Protein AF-A0A4S2GSA8-F1 (afdb_monomer_lite)

pLDDT: mean 78.9, std 12.92, range [35.53, 89.69]

Structure (mmCIF, N/CA/C/O backbone):
data_AF-A0A4S2GSA8-F1
#
_entry.id   AF-A0A4S2GSA8-F1
#
loop_
_atom_site.group_PDB
_atom_site.id
_atom_site.type_symbol
_atom_site.label_atom_id
_atom_site.label_alt_id
_atom_site.label_comp_id
_atom_site.label_asym_id
_atom_site.label_entity_id
_atom_site.label_seq_id
_atom_site.pdbx_PDB_ins_code
_atom_site.Cartn_x
_atom_site.Cartn_y
_atom_site.Cartn_z
_atom_site.occupancy
_atom_site.B_iso_or_equiv
_atom_site.auth_seq_id
_atom_site.auth_comp_id
_atom_site.auth_asym_id
_atom_site.auth_atom_id
_atom_site.pdbx_PDB_model_num
ATOM 1 N N . MET A 1 1 ? -13.904 -13.967 -14.870 1.00 35.53 1 MET A N 1
ATOM 2 C CA . MET A 1 1 ? -14.245 -12.531 -14.829 1.00 35.53 1 MET A CA 1
ATOM 3 C C . MET A 1 1 ? -13.722 -12.013 -13.503 1.00 35.53 1 MET A C 1
ATOM 5 O O . MET A 1 1 ? -14.293 -12.347 -12.477 1.00 35.53 1 MET A O 1
ATOM 9 N N . THR A 1 2 ? -12.565 -11.355 -13.482 1.00 47.34 2 THR A N 1
ATOM 10 C CA . THR A 1 2 ? -12.057 -10.746 -12.248 1.00 47.34 2 THR A CA 1
ATOM 11 C C . THR A 1 2 ? -12.830 -9.453 -12.026 1.00 47.34 2 THR A C 1
ATOM 13 O O . THR A 1 2 ? -12.574 -8.439 -12.669 1.00 47.34 2 THR A O 1
ATOM 16 N N . GLU A 1 3 ? -13.840 -9.535 -11.162 1.00 61.81 3 GLU A N 1
ATOM 17 C CA . GLU A 1 3 ? -14.644 -8.416 -10.669 1.00 61.81 3 GLU A CA 1
ATOM 18 C C . GLU A 1 3 ? -13.736 -7.506 -9.827 1.00 61.81 3 GLU A C 1
ATOM 20 O O . GLU A 1 3 ? -13.711 -7.554 -8.597 1.00 61.81 3 GLU A O 1
ATOM 25 N N . HIS A 1 4 ? -12.875 -6.733 -10.486 1.00 67.62 4 HIS A N 1
ATOM 26 C CA . HIS A 1 4 ? -12.092 -5.729 -9.791 1.00 67.62 4 HIS A CA 1
ATOM 27 C C . HIS A 1 4 ? -13.059 -4.689 -9.242 1.00 67.62 4 HIS A C 1
ATOM 29 O O . HIS A 1 4 ? -13.859 -4.122 -9.9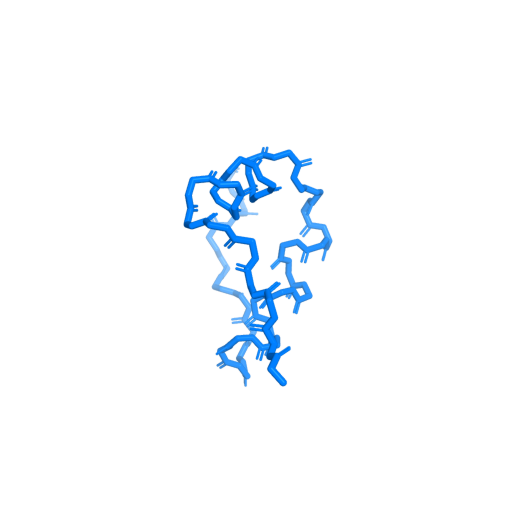87 1.00 67.62 4 HIS A O 1
ATOM 35 N N . ALA A 1 5 ? -12.954 -4.421 -7.939 1.00 70.00 5 ALA A N 1
ATOM 36 C CA . ALA A 1 5 ? -13.704 -3.346 -7.317 1.00 70.00 5 ALA A CA 1
ATOM 37 C C . ALA A 1 5 ? -13.539 -2.056 -8.147 1.00 70.00 5 ALA A C 1
ATOM 39 O O . ALA A 1 5 ? -12.434 -1.787 -8.646 1.00 70.00 5 ALA A O 1
ATOM 40 N N . PRO A 1 6 ? -14.611 -1.261 -8.307 1.00 84.62 6 PRO A N 1
ATOM 41 C CA . PRO A 1 6 ? -14.563 -0.042 -9.100 1.00 84.62 6 PRO A CA 1
ATOM 42 C C . PRO A 1 6 ? -13.416 0.850 -8.609 1.00 84.62 6 PRO A C 1
ATOM 44 O O . PRO A 1 6 ? -13.109 0.876 -7.416 1.00 84.62 6 PRO A O 1
ATOM 47 N N . ILE A 1 7 ? -12.767 1.576 -9.525 1.00 84.56 7 ILE A N 1
ATOM 48 C CA . ILE A 1 7 ? -11.560 2.379 -9.237 1.00 84.56 7 ILE A CA 1
ATOM 49 C C . ILE A 1 7 ? -11.679 3.216 -7.941 1.00 84.56 7 ILE A C 1
ATOM 51 O O . ILE A 1 7 ? -10.738 3.188 -7.144 1.00 84.56 7 ILE A O 1
ATOM 55 N N . PRO A 1 8 ? -12.821 3.873 -7.636 1.00 85.94 8 PRO A N 1
ATOM 56 C CA . PRO A 1 8 ? -12.997 4.590 -6.371 1.00 85.94 8 PRO A CA 1
ATOM 57 C C . PRO A 1 8 ? -12.867 3.713 -5.116 1.00 85.94 8 PRO A C 1
ATOM 59 O O . PRO A 1 8 ? -12.272 4.141 -4.130 1.00 85.94 8 PRO A O 1
ATOM 62 N N . ALA A 1 9 ? -13.370 2.477 -5.147 1.00 84.31 9 ALA A N 1
ATOM 63 C CA . ALA A 1 9 ? -13.276 1.541 -4.027 1.00 84.31 9 ALA A CA 1
ATOM 64 C C . ALA A 1 9 ? -11.832 1.063 -3.806 1.00 84.31 9 ALA A C 1
ATOM 66 O O . ALA A 1 9 ? -11.385 0.963 -2.664 1.00 84.31 9 ALA A O 1
ATOM 67 N N . ARG A 1 10 ? -11.067 0.849 -4.887 1.00 84.50 10 ARG A N 1
ATOM 68 C CA . ARG A 1 10 ? -9.630 0.525 -4.795 1.00 84.50 10 ARG A CA 1
ATOM 69 C C . ARG A 1 10 ? -8.831 1.679 -4.187 1.00 84.50 10 ARG A C 1
ATOM 71 O O . ARG A 1 10 ? -7.975 1.445 -3.342 1.00 84.50 10 ARG A O 1
ATOM 78 N N . LEU A 1 11 ? -9.145 2.921 -4.564 1.00 86.88 11 LEU A N 1
ATOM 79 C CA . LEU A 1 11 ? -8.524 4.115 -3.979 1.00 86.88 11 LEU A CA 1
ATOM 80 C C . LEU A 1 11 ? -8.866 4.281 -2.492 1.00 86.88 11 LEU A C 1
ATOM 82 O O . LEU A 1 11 ? -7.996 4.650 -1.706 1.00 86.88 11 LEU A O 1
ATOM 86 N N . ALA A 1 12 ? -10.108 3.999 -2.095 1.00 88.19 12 ALA A N 1
ATOM 87 C CA . ALA A 1 12 ? -10.509 4.029 -0.691 1.00 88.19 12 ALA A CA 1
ATOM 88 C C . ALA A 1 12 ? -9.762 2.968 0.135 1.00 88.19 12 ALA A C 1
ATOM 90 O O . ALA A 1 12 ? -9.237 3.292 1.197 1.00 88.19 12 ALA A O 1
ATOM 91 N N . ALA A 1 13 ? -9.640 1.743 -0.389 1.00 86.88 13 ALA A N 1
ATOM 92 C CA . ALA A 1 13 ? -8.895 0.661 0.252 1.00 86.88 13 ALA A CA 1
ATOM 93 C C . ALA A 1 13 ? -7.396 0.977 0.387 1.00 86.88 13 ALA A C 1
ATOM 95 O O . ALA A 1 13 ? -6.805 0.702 1.424 1.00 86.88 13 ALA A O 1
ATOM 96 N N . LEU A 1 14 ? -6.786 1.617 -0.617 1.00 87.88 14 LEU A N 1
ATOM 97 C CA . LEU A 1 14 ? -5.394 2.077 -0.543 1.00 87.88 14 LEU A CA 1
ATOM 98 C C . LEU A 1 14 ? -5.167 3.095 0.583 1.00 87.88 14 LEU A C 1
ATOM 100 O O . LEU A 1 14 ? -4.122 3.071 1.226 1.00 87.88 14 LEU A O 1
ATOM 104 N N . LYS A 1 15 ? -6.135 3.985 0.835 1.00 84.69 15 LYS A N 1
ATOM 105 C CA . LYS A 1 15 ? -6.034 4.988 1.908 1.00 84.69 15 LYS A CA 1
ATOM 106 C C . LYS A 1 15 ? -6.140 4.388 3.308 1.00 84.69 15 LYS A C 1
ATOM 108 O O . LYS A 1 15 ? -5.604 4.973 4.243 1.00 84.69 15 LYS A O 1
ATOM 113 N N . THR A 1 16 ? -6.855 3.276 3.460 1.00 89.69 16 THR A N 1
ATOM 114 C CA . THR A 1 16 ? -7.050 2.600 4.752 1.00 89.69 16 THR A CA 1
ATOM 115 C C . THR A 1 16 ? -6.108 1.416 4.961 1.00 89.69 16 THR A C 1
ATOM 117 O O . THR A 1 16 ? -6.037 0.888 6.069 1.00 89.69 16 THR A O 1
ATOM 120 N N . ALA A 1 17 ? -5.388 0.996 3.919 1.00 87.94 17 ALA A N 1
ATOM 121 C CA . ALA A 1 17 ? -4.438 -0.100 3.978 1.00 87.94 17 ALA A CA 1
ATOM 122 C C . ALA A 1 17 ? -3.273 0.212 4.920 1.00 87.94 17 ALA A C 1
ATOM 124 O O . ALA A 1 17 ? -2.777 1.338 5.015 1.00 87.94 17 ALA A O 1
ATOM 125 N N . THR A 1 18 ? -2.804 -0.825 5.604 1.00 87.38 18 THR A N 1
ATOM 126 C CA . THR A 1 18 ? -1.642 -0.717 6.475 1.00 87.38 18 THR A CA 1
ATOM 127 C C . THR A 1 18 ? -0.358 -0.604 5.645 1.00 87.38 18 THR A C 1
ATOM 129 O O . THR A 1 18 ? -0.270 -1.082 4.513 1.00 87.38 18 THR A O 1
ATOM 132 N N . THR A 1 19 ? 0.690 -0.003 6.208 1.00 84.50 19 THR A N 1
ATOM 133 C CA 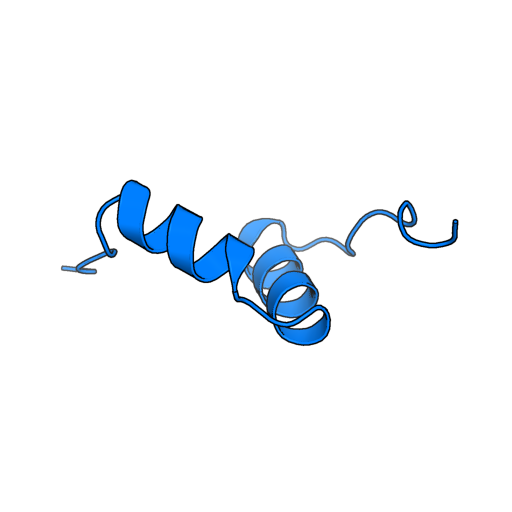. THR A 1 19 ? 2.011 0.064 5.564 1.00 84.50 19 THR A CA 1
ATOM 134 C C . THR A 1 19 ? 2.545 -1.299 5.076 1.00 84.50 19 THR A C 1
ATOM 136 O O . THR A 1 19 ? 3.088 -1.336 3.970 1.00 84.50 19 THR A O 1
ATOM 139 N N . PRO A 1 20 ? 2.445 -2.421 5.827 1.00 86.81 20 PRO A N 1
ATOM 140 C CA . PRO A 1 20 ? 2.865 -3.725 5.309 1.00 86.81 20 PRO A CA 1
ATOM 141 C C . PRO A 1 20 ? 2.005 -4.226 4.137 1.00 86.81 20 PRO A C 1
ATOM 143 O O . PRO A 1 20 ? 2.584 -4.754 3.186 1.00 86.81 20 PRO A O 1
ATOM 146 N N . ASP A 1 21 ? 0.686 -3.996 4.140 1.00 87.50 21 ASP A N 1
ATOM 147 C CA . ASP A 1 21 ? -0.188 -4.335 3.002 1.00 87.50 21 ASP A CA 1
ATOM 148 C C . ASP A 1 21 ? 0.191 -3.555 1.741 1.00 87.50 21 ASP A C 1
ATOM 150 O O . ASP A 1 21 ? 0.309 -4.128 0.658 1.00 87.50 21 ASP A O 1
ATOM 154 N N . LEU A 1 22 ? 0.461 -2.254 1.879 1.00 86.94 22 LEU A N 1
ATOM 155 C CA . LEU A 1 22 ? 0.887 -1.408 0.762 1.00 86.94 22 LEU A CA 1
ATOM 156 C C . LEU A 1 22 ? 2.212 -1.887 0.152 1.00 86.94 22 LEU A C 1
ATOM 158 O O 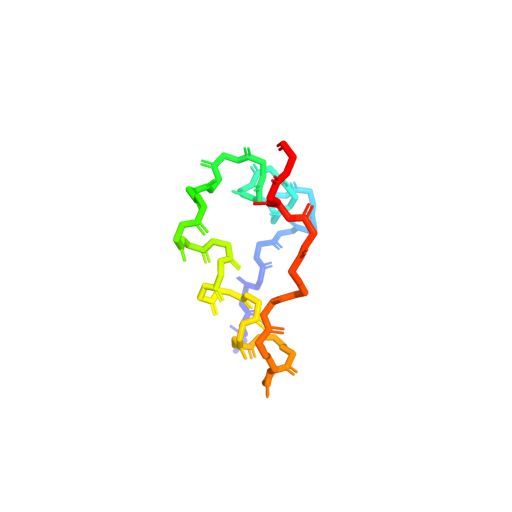. LEU A 1 22 ? 2.360 -1.893 -1.068 1.00 86.94 22 LEU A O 1
ATOM 162 N N . LYS A 1 23 ? 3.167 -2.339 0.977 1.00 85.88 23 LYS A N 1
ATOM 163 C CA . LYS A 1 23 ? 4.437 -2.911 0.493 1.00 85.88 23 LYS A CA 1
ATOM 164 C C . LYS A 1 23 ? 4.236 -4.238 -0.241 1.00 85.88 23 LYS A C 1
ATOM 166 O O . LYS A 1 23 ? 4.936 -4.496 -1.217 1.00 85.88 23 LYS A O 1
ATOM 171 N N . ALA A 1 24 ? 3.317 -5.081 0.231 1.00 87.75 24 ALA A N 1
ATOM 172 C CA . ALA A 1 24 ? 2.986 -6.337 -0.435 1.00 87.75 24 ALA A CA 1
ATOM 173 C C . ALA A 1 24 ? 2.314 -6.082 -1.791 1.00 87.75 24 ALA A C 1
ATOM 175 O O . ALA A 1 24 ? 2.764 -6.620 -2.798 1.00 87.75 24 ALA A O 1
ATOM 176 N N . GLN A 1 25 ? 1.322 -5.190 -1.825 1.00 85.88 25 GLN A N 1
ATOM 177 C CA . GLN A 1 25 ? 0.627 -4.810 -3.053 1.00 85.88 25 GLN A CA 1
ATOM 178 C C . GLN A 1 25 ? 1.557 -4.118 -4.059 1.00 85.88 25 GLN A C 1
ATOM 180 O O . GLN A 1 25 ? 1.424 -4.329 -5.258 1.00 85.88 25 GLN A O 1
ATOM 185 N N . TRP A 1 26 ? 2.533 -3.335 -3.592 1.00 87.56 26 TRP A N 1
ATOM 186 C CA . TRP A 1 26 ? 3.553 -2.760 -4.467 1.00 87.56 26 TRP A CA 1
ATOM 187 C C . TRP A 1 26 ? 4.382 -3.841 -5.167 1.00 87.56 26 TRP A C 1
ATOM 189 O O . TRP A 1 26 ? 4.545 -3.786 -6.381 1.00 87.56 26 TRP A O 1
ATOM 199 N N . ARG A 1 27 ? 4.879 -4.837 -4.424 1.00 89.25 27 ARG A N 1
ATOM 200 C CA . ARG A 1 27 ? 5.642 -5.944 -5.021 1.00 89.25 27 ARG A CA 1
ATOM 201 C C . ARG A 1 27 ? 4.800 -6.754 -6.001 1.00 89.25 27 ARG A C 1
ATOM 203 O O . ARG A 1 27 ? 5.298 -7.087 -7.059 1.00 89.25 27 ARG A O 1
ATOM 210 N N . ASP A 1 28 ? 3.536 -7.011 -5.682 1.00 88.69 28 ASP A N 1
ATOM 211 C CA . ASP A 1 28 ? 2.625 -7.742 -6.572 1.00 88.69 28 ASP A CA 1
ATOM 212 C C . ASP A 1 28 ? 2.344 -6.983 -7.885 1.00 88.69 28 ASP A C 1
ATOM 214 O O . ASP A 1 28 ? 2.273 -7.576 -8.956 1.00 88.69 28 ASP A O 1
ATOM 218 N N . LEU A 1 29 ? 2.227 -5.650 -7.822 1.00 86.81 29 LEU A N 1
ATOM 219 C CA . LEU A 1 29 ? 1.923 -4.815 -8.990 1.00 86.81 29 LEU A CA 1
ATOM 220 C C . LEU A 1 29 ? 3.151 -4.444 -9.829 1.00 86.81 29 LEU A C 1
ATOM 222 O O . LEU A 1 29 ? 3.026 -4.264 -11.040 1.00 86.81 29 LEU A O 1
ATOM 226 N N . PHE A 1 30 ? 4.305 -4.254 -9.191 1.00 85.81 30 PHE A N 1
ATOM 227 C CA . PHE A 1 30 ? 5.4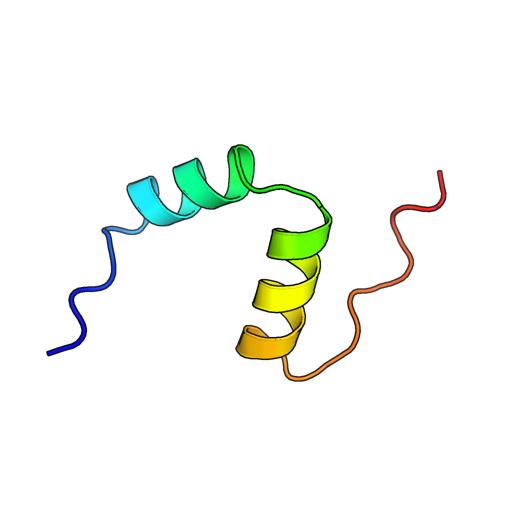93 -3.667 -9.816 1.00 85.81 30 PHE A CA 1
ATOM 228 C C . PHE A 1 30 ? 6.714 -4.591 -9.811 1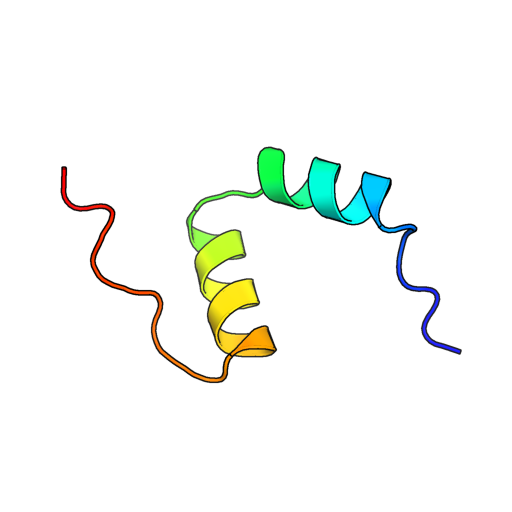.00 85.81 30 PHE A C 1
ATOM 230 O O . PHE A 1 30 ? 7.762 -4.167 -10.298 1.00 85.81 30 PHE A O 1
ATOM 237 N N . ASP A 1 31 ? 6.607 -5.790 -9.227 1.00 85.06 31 ASP A N 1
ATOM 238 C CA . ASP A 1 31 ? 7.656 -6.823 -9.116 1.00 85.06 31 ASP A CA 1
ATOM 239 C C . ASP A 1 31 ? 9.024 -6.272 -8.659 1.00 85.06 31 ASP A C 1
ATOM 241 O O . ASP A 1 31 ? 10.102 -6.735 -9.026 1.00 85.06 31 ASP A O 1
ATOM 245 N N . SER A 1 32 ? 8.978 -5.190 -7.880 1.00 81.44 32 SER A N 1
ATOM 246 C CA . SER A 1 32 ? 10.128 -4.390 -7.473 1.00 81.44 32 SER A CA 1
ATOM 247 C C . SER A 1 32 ? 9.962 -3.933 -6.034 1.00 81.44 32 SER A C 1
ATOM 249 O O . SER A 1 32 ? 8.852 -3.840 -5.501 1.00 81.44 32 SER A O 1
ATOM 251 N N . GLU A 1 33 ? 11.081 -3.677 -5.364 1.00 78.75 33 GLU A N 1
ATOM 252 C CA . GLU A 1 33 ? 11.047 -3.226 -3.979 1.00 78.75 33 GLU A CA 1
ATOM 253 C C . GLU A 1 33 ? 10.513 -1.782 -3.902 1.00 78.75 33 GLU A C 1
ATOM 255 O O . GLU A 1 33 ? 10.885 -0.946 -4.733 1.00 78.75 33 GLU A O 1
ATOM 260 N N . PRO A 1 34 ? 9.621 -1.459 -2.943 1.00 77.38 34 PRO A N 1
ATOM 261 C CA . PRO A 1 34 ? 9.086 -0.111 -2.820 1.00 77.38 34 PRO A CA 1
ATOM 262 C C . PRO A 1 34 ? 10.211 0.909 -2.584 1.00 77.38 34 PRO A C 1
ATOM 264 O O . PRO A 1 34 ? 11.121 0.645 -1.792 1.00 77.38 34 PRO A O 1
ATOM 267 N N . PRO A 1 35 ? 10.156 2.088 -3.233 1.00 76.56 35 PRO A N 1
ATOM 268 C CA . PRO A 1 35 ? 11.227 3.072 -3.163 1.00 76.56 35 PRO A CA 1
ATOM 269 C C . PRO A 1 35 ? 11.476 3.542 -1.717 1.00 76.56 35 PRO A C 1
ATOM 271 O O . PRO A 1 35 ? 10.526 3.698 -0.939 1.00 76.56 35 PRO A O 1
ATOM 274 N N . PRO A 1 36 ? 12.739 3.824 -1.338 1.00 70.50 36 PRO A N 1
ATOM 275 C CA . PRO A 1 36 ? 13.128 4.176 0.027 1.00 70.50 36 PRO A CA 1
ATOM 276 C C . PRO A 1 36 ? 12.778 5.637 0.363 1.00 70.50 36 PRO A C 1
ATOM 278 O O . PRO A 1 36 ? 13.645 6.413 0.752 1.00 70.50 36 PRO A O 1
ATOM 281 N N . PHE A 1 37 ? 11.520 6.045 0.196 1.00 64.81 37 PHE A N 1
ATOM 282 C CA . PHE A 1 37 ? 11.095 7.432 0.428 1.00 64.81 37 PHE A CA 1
ATOM 283 C C . PHE A 1 37 ? 10.438 7.678 1.796 1.00 64.81 37 PHE A C 1
ATOM 285 O O . PHE A 1 37 ? 10.412 8.816 2.254 1.00 64.81 37 PHE A O 1
ATOM 292 N N . ASN A 1 38 ? 10.025 6.634 2.522 1.00 53.69 38 ASN A N 1
ATOM 293 C CA . ASN A 1 38 ? 9.462 6.763 3.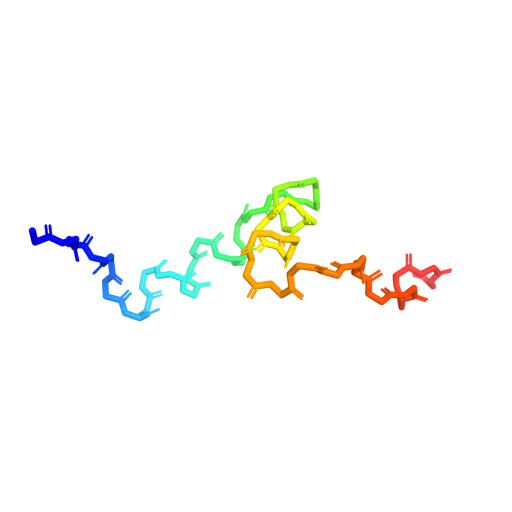877 1.00 53.69 38 ASN A CA 1
ATOM 294 C C . ASN A 1 38 ? 10.522 6.531 4.964 1.00 53.69 38 ASN A C 1
ATOM 296 O O . ASN A 1 38 ? 10.414 5.606 5.769 1.00 53.69 38 ASN A O 1
ATOM 300 N N . ARG A 1 39 ? 11.587 7.341 4.954 1.00 60.53 39 ARG A N 1
ATOM 301 C CA . ARG A 1 39 ? 12.583 7.403 6.048 1.00 60.53 39 ARG A CA 1
ATOM 302 C C . ARG A 1 39 ? 12.645 8.784 6.716 1.00 60.53 39 ARG A C 1
ATOM 304 O O . ARG A 1 39 ? 13.567 9.028 7.488 1.00 60.53 39 ARG A O 1
ATOM 311 N N . ARG A 1 40 ? 11.717 9.679 6.371 1.00 58.06 40 ARG A N 1
ATOM 312 C CA . ARG A 1 40 ? 11.549 11.003 6.976 1.00 58.06 40 ARG A CA 1
ATOM 313 C C . ARG A 1 40 ? 10.390 10.992 7.953 1.00 58.06 40 ARG A C 1
ATOM 315 O O . ARG A 1 40 ? 9.398 10.300 7.636 1.00 58.06 40 ARG A O 1
#

Radius of gyration: 11.95 Å; chains: 1; bounding box: 28×24×22 Å

Secondary structure (DSSP, 8-state):
---PPPHHHHHHHHHHS-HHHHHHHHHHHHSSPPPTT---

Organism: NCBI:txid2029849

Sequence (40 aa):
MTEHAPIPARLAALKTATTPDLKAQWRDLFDSEPPPFNRR

Foldseek 3Di:
DPPDPPPVVVVVCCVVDDPVRVQVVCCVVPVDGPDPPPPD